Protein AF-A0A7K4BZU5-F1 (afdb_monomer_lite)

Sequence (77 aa):
MDDRRGFRRDFGPREMHDATCSDCGAETKVPFKPIEGRPVYCRDCYQKHKPQRDHRGGFNRGPRKEESNESSEDFEE

Foldseek 3Di:
DPPPPDDPPCPDDQDWDWDAAPPPRDIDTDSDDDDDPDGDHDPVRVVVPPPPPPPPDDDDPDDPDDDDDPDDDDDDD

Structure (mmCIF, N/CA/C/O backbone):
data_AF-A0A7K4BZU5-F1
#
_entry.id   AF-A0A7K4BZU5-F1
#
loop_
_atom_site.group_PDB
_atom_site.id
_atom_site.type_symbol
_atom_site.label_atom_id
_atom_site.label_alt_id
_atom_site.label_comp_id
_atom_site.label_asym_id
_atom_site.label_entity_id
_atom_site.label_seq_id
_atom_site.pdbx_PDB_ins_code
_atom_site.Cartn_x
_atom_site.Cartn_y
_atom_site.Cartn_z
_atom_site.occupancy
_atom_site.B_iso_or_equiv
_atom_site.auth_seq_id
_atom_site.auth_comp_id
_atom_site.auth_asym_id
_atom_site.auth_atom_id
_atom_site.pdbx_PDB_model_num
ATOM 1 N N . MET A 1 1 ? 37.187 -22.834 -1.092 1.00 45.91 1 MET A N 1
ATOM 2 C CA . MET A 1 1 ? 35.828 -23.224 -1.531 1.00 45.91 1 MET A CA 1
ATOM 3 C C . MET A 1 1 ? 34.861 -22.117 -1.117 1.00 45.91 1 MET A C 1
ATOM 5 O O . MET A 1 1 ? 34.105 -22.284 -0.169 1.00 45.91 1 MET A O 1
ATOM 9 N N . ASP A 1 2 ? 34.950 -20.960 -1.780 1.00 54.31 2 ASP A N 1
ATOM 10 C CA . ASP A 1 2 ? 34.240 -19.712 -1.438 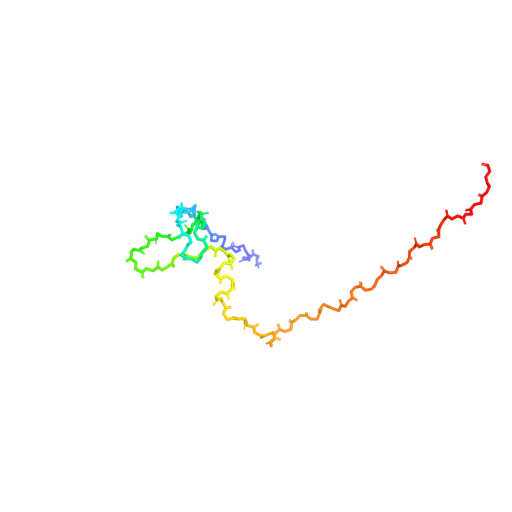1.00 54.31 2 ASP A CA 1
ATOM 11 C C . ASP A 1 2 ? 33.173 -19.388 -2.506 1.00 54.31 2 ASP A C 1
ATOM 13 O O . ASP A 1 2 ? 33.095 -18.295 -3.063 1.00 54.31 2 ASP A O 1
ATOM 17 N N . ASP A 1 3 ? 32.345 -20.388 -2.817 1.00 55.31 3 ASP A N 1
ATOM 18 C CA . ASP A 1 3 ? 31.251 -20.324 -3.801 1.00 55.31 3 ASP A CA 1
ATOM 19 C C . ASP A 1 3 ? 29.904 -19.969 -3.144 1.00 55.31 3 ASP A C 1
ATOM 21 O O . ASP A 1 3 ? 28.833 -20.416 -3.547 1.00 55.31 3 ASP A O 1
ATOM 25 N N . ARG A 1 4 ? 29.931 -19.127 -2.103 1.00 60.69 4 ARG A N 1
ATOM 26 C CA . ARG A 1 4 ? 28.720 -18.544 -1.493 1.00 60.69 4 ARG A CA 1
ATOM 27 C C . ARG A 1 4 ? 28.325 -17.208 -2.126 1.00 60.69 4 ARG A C 1
ATOM 29 O O . ARG A 1 4 ? 27.587 -16.434 -1.515 1.00 60.69 4 ARG A O 1
ATOM 36 N N . ARG A 1 5 ? 28.789 -16.901 -3.343 1.00 61.34 5 ARG A N 1
ATOM 37 C CA . ARG A 1 5 ? 28.331 -15.718 -4.091 1.00 61.34 5 ARG A CA 1
ATOM 38 C C . ARG A 1 5 ? 26.961 -16.003 -4.673 1.00 61.34 5 ARG A C 1
ATOM 40 O O . ARG A 1 5 ? 26.795 -16.384 -5.825 1.00 61.34 5 ARG A O 1
ATOM 47 N N . GLY A 1 6 ? 25.993 -15.847 -3.776 1.00 58.75 6 GLY A N 1
ATOM 48 C CA . GLY A 1 6 ? 24.580 -15.989 -4.012 1.00 58.75 6 GLY A CA 1
ATOM 49 C C . GLY A 1 6 ? 24.172 -15.300 -5.298 1.00 58.75 6 GLY A C 1
ATOM 50 O O . GLY A 1 6 ? 24.413 -14.109 -5.486 1.00 58.75 6 GLY A O 1
ATOM 51 N N . PHE A 1 7 ? 23.518 -16.096 -6.136 1.00 62.62 7 PHE A N 1
ATOM 52 C CA . PHE A 1 7 ? 22.578 -15.694 -7.161 1.00 62.62 7 PHE A CA 1
ATOM 53 C C . PHE A 1 7 ? 21.763 -14.497 -6.663 1.00 62.62 7 PHE A C 1
ATOM 55 O O . PHE A 1 7 ? 20.717 -14.651 -6.017 1.00 62.62 7 PHE A O 1
ATOM 62 N N . ARG A 1 8 ? 22.260 -13.286 -6.936 1.00 64.12 8 ARG A N 1
ATOM 63 C CA . ARG A 1 8 ? 21.439 -12.090 -6.917 1.00 64.12 8 ARG A CA 1
ATOM 64 C C . ARG A 1 8 ? 20.398 -12.373 -7.981 1.00 64.12 8 ARG A C 1
ATOM 66 O O . ARG A 1 8 ? 20.696 -12.361 -9.162 1.00 64.12 8 ARG A O 1
ATOM 73 N N . ARG A 1 9 ? 19.205 -12.773 -7.545 1.00 62.62 9 ARG A N 1
ATOM 74 C CA . ARG A 1 9 ? 18.028 -12.802 -8.401 1.00 62.62 9 ARG A CA 1
ATOM 75 C C . ARG A 1 9 ? 17.856 -11.368 -8.864 1.00 62.62 9 ARG A C 1
ATOM 77 O O . ARG A 1 9 ? 17.340 -10.551 -8.102 1.00 62.62 9 ARG A O 1
ATOM 84 N N . ASP A 1 10 ? 18.355 -11.080 -10.059 1.00 60.19 10 ASP A N 1
ATOM 85 C CA . ASP A 1 10 ? 17.982 -9.945 -10.882 1.00 60.19 10 ASP A CA 1
ATOM 86 C C . ASP A 1 10 ? 16.461 -9.985 -11.056 1.00 60.19 10 ASP A C 1
ATOM 88 O O . ASP A 1 10 ? 15.905 -10.500 -12.023 1.00 60.19 10 ASP A O 1
ATOM 92 N N . PHE A 1 11 ? 15.755 -9.497 -10.038 1.00 61.94 11 PHE A N 1
ATOM 93 C CA . PHE A 1 11 ? 14.397 -9.026 -10.181 1.00 61.94 11 PHE A CA 1
ATOM 94 C C . PHE A 1 11 ? 14.508 -7.802 -11.079 1.00 61.94 11 PHE A C 1
ATOM 96 O O . PHE A 1 11 ? 14.770 -6.704 -10.587 1.00 61.94 11 PHE A O 1
ATOM 103 N N . GLY A 1 12 ? 14.362 -8.016 -12.388 1.00 68.50 12 GLY A N 1
ATOM 104 C CA . GLY A 1 12 ? 14.228 -6.940 -13.361 1.00 68.50 12 GLY A CA 1
ATOM 105 C C . GLY A 1 12 ? 13.190 -5.901 -12.908 1.00 68.50 12 GLY A C 1
ATOM 106 O O . GLY A 1 12 ? 12.374 -6.185 -12.019 1.00 68.50 12 GLY A O 1
ATOM 107 N N . PRO A 1 13 ? 13.234 -4.683 -13.473 1.00 70.50 13 PRO A N 1
ATOM 108 C CA . PRO A 1 13 ? 12.347 -3.597 -13.076 1.00 70.50 13 PRO A CA 1
ATOM 109 C C . PRO A 1 13 ? 10.897 -4.076 -13.149 1.00 70.50 13 PRO A C 1
ATOM 111 O O . PRO A 1 13 ? 10.395 -4.443 -14.208 1.00 70.50 13 PRO A O 1
ATOM 114 N N . ARG A 1 14 ? 10.246 -4.148 -11.986 1.00 73.88 14 ARG A N 1
ATOM 115 C CA . ARG A 1 14 ? 8.857 -4.590 -11.879 1.00 73.88 14 ARG A CA 1
ATOM 116 C C . ARG A 1 14 ? 8.000 -3.452 -12.405 1.00 73.88 14 ARG A C 1
ATOM 118 O O . ARG A 1 14 ? 8.059 -2.354 -11.853 1.00 73.88 14 ARG A O 1
ATOM 125 N N . GLU A 1 15 ? 7.236 -3.704 -13.458 1.00 81.44 15 GLU A N 1
ATOM 126 C CA . GLU A 1 15 ? 6.258 -2.739 -13.948 1.00 81.44 15 GLU A CA 1
ATOM 127 C C . GLU A 1 15 ? 5.221 -2.492 -12.845 1.00 81.44 15 GLU A C 1
ATOM 129 O O . GLU A 1 15 ? 4.599 -3.419 -12.322 1.00 81.44 15 GLU A O 1
ATOM 134 N N . MET A 1 16 ? 5.104 -1.231 -12.436 1.00 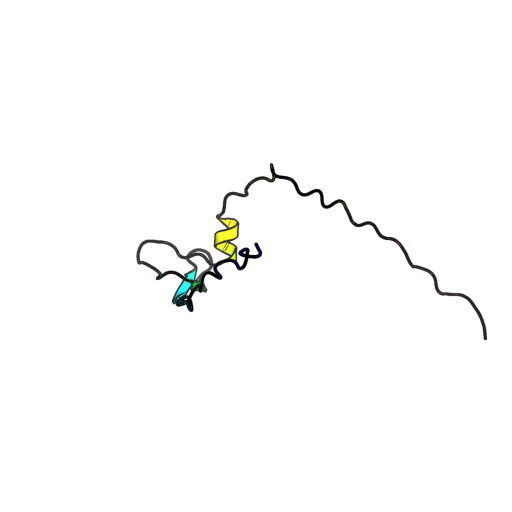88.19 16 MET A N 1
ATOM 135 C CA . MET A 1 16 ? 4.140 -0.782 -11.440 1.00 88.19 16 MET A CA 1
ATOM 136 C C . MET A 1 16 ? 2.939 -0.211 -12.191 1.00 88.19 16 MET A C 1
ATOM 138 O O . MET A 1 16 ? 3.101 0.709 -12.989 1.00 88.19 16 MET A O 1
ATOM 142 N N . HIS A 1 17 ? 1.752 -0.749 -11.938 1.00 88.56 17 HIS A N 1
ATOM 143 C CA . HIS A 1 17 ? 0.500 -0.286 -12.526 1.00 88.56 17 HIS A CA 1
ATOM 144 C C . HIS A 1 17 ? -0.261 0.587 -11.531 1.00 88.56 17 HIS A C 1
ATOM 146 O O . HIS A 1 17 ? -0.341 0.252 -10.347 1.00 88.56 17 HIS A O 1
ATOM 152 N N . ASP A 1 18 ? -0.826 1.692 -12.011 1.00 90.19 18 ASP A N 1
ATOM 153 C CA . ASP A 1 18 ? -1.715 2.536 -11.220 1.00 90.19 18 ASP A CA 1
ATOM 154 C C . ASP A 1 18 ? -3.073 1.837 -11.041 1.00 90.19 18 ASP A C 1
ATOM 156 O O . ASP A 1 18 ? -3.633 1.269 -11.982 1.00 90.19 18 ASP A O 1
ATOM 160 N N . ALA A 1 19 ? -3.579 1.828 -9.811 1.00 90.75 19 ALA A N 1
ATOM 161 C CA . ALA A 1 19 ? -4.842 1.204 -9.447 1.00 90.75 19 ALA A CA 1
ATOM 162 C C . ALA A 1 19 ? -5.525 1.960 -8.299 1.00 90.75 19 ALA A C 1
ATOM 164 O O . ALA A 1 19 ? -4.874 2.623 -7.491 1.00 90.75 19 ALA A O 1
ATOM 165 N N . THR A 1 20 ? -6.843 1.814 -8.194 1.00 91.31 20 THR A N 1
ATOM 166 C CA . THR A 1 20 ? -7.650 2.432 -7.134 1.00 91.31 20 THR A CA 1
ATOM 167 C C . THR A 1 20 ? -7.979 1.407 -6.055 1.00 91.31 20 THR A C 1
ATOM 169 O O . THR A 1 20 ? -8.443 0.306 -6.355 1.00 91.31 20 THR A O 1
ATOM 172 N N . CYS A 1 21 ? -7.751 1.758 -4.788 1.00 91.38 21 CYS A N 1
ATOM 173 C CA . CYS A 1 21 ? -8.087 0.892 -3.662 1.00 91.38 21 CYS A CA 1
ATOM 174 C C . CYS A 1 21 ? -9.610 0.720 -3.532 1.00 91.38 21 CYS A C 1
ATOM 176 O O . CYS A 1 21 ? -10.329 1.707 -3.406 1.00 91.38 21 CYS A O 1
ATOM 178 N N . SER A 1 22 ? -10.102 -0.517 -3.487 1.00 89.38 22 SER A N 1
ATOM 179 C CA . SER A 1 22 ? -11.531 -0.825 -3.352 1.00 89.38 22 SER A CA 1
ATOM 180 C C . SER A 1 22 ? -12.100 -0.541 -1.954 1.00 89.38 22 SER A C 1
ATOM 182 O O . SER A 1 22 ? -13.309 -0.390 -1.831 1.00 89.38 22 SER A O 1
ATOM 184 N N . ASP A 1 23 ? -11.256 -0.436 -0.919 1.00 89.38 23 ASP A N 1
ATOM 185 C CA . ASP A 1 23 ? -11.702 -0.121 0.450 1.00 89.38 23 ASP A CA 1
ATOM 186 C C . ASP A 1 23 ? -11.710 1.382 0.748 1.00 89.38 23 ASP A C 1
ATOM 188 O O . ASP A 1 23 ? -12.645 1.897 1.350 1.00 89.38 23 ASP A O 1
ATOM 192 N N . CYS A 1 24 ? -10.633 2.088 0.383 1.00 90.88 24 CYS A N 1
ATOM 193 C CA . CYS A 1 24 ? -10.443 3.495 0.753 1.00 90.88 24 CYS A CA 1
ATOM 194 C C . CYS A 1 24 ? -10.497 4.471 -0.427 1.00 90.88 24 CYS A C 1
ATOM 196 O O . CYS A 1 24 ? -10.465 5.676 -0.201 1.00 90.88 24 CYS A O 1
ATOM 198 N N . GLY A 1 25 ? -10.539 3.986 -1.672 1.00 89.19 25 GLY A N 1
ATOM 199 C CA . GLY A 1 25 ? -10.583 4.829 -2.872 1.00 89.19 25 GLY A CA 1
ATOM 200 C C . GLY A 1 25 ? -9.266 5.525 -3.233 1.00 89.19 25 GLY A C 1
ATOM 201 O O . GLY A 1 25 ? -9.237 6.298 -4.183 1.00 89.19 25 GLY A O 1
ATOM 202 N N . ALA A 1 26 ? -8.174 5.273 -2.506 1.00 89.31 26 ALA A N 1
ATOM 203 C CA . ALA A 1 26 ? -6.887 5.915 -2.772 1.00 89.31 26 ALA A CA 1
ATOM 204 C C . ALA A 1 26 ? -6.202 5.364 -4.034 1.00 89.31 26 ALA A C 1
ATOM 206 O O . ALA A 1 26 ? -6.241 4.157 -4.297 1.00 89.31 26 ALA A O 1
ATOM 207 N N . GLU A 1 27 ? -5.509 6.236 -4.764 1.00 90.94 27 GLU A N 1
ATOM 208 C CA . GLU A 1 27 ? -4.647 5.864 -5.888 1.00 90.94 27 GLU A CA 1
ATOM 209 C C . GLU A 1 27 ? -3.357 5.212 -5.373 1.00 90.94 27 GLU A C 1
ATOM 211 O O . GLU A 1 27 ? -2.678 5.725 -4.479 1.00 90.94 27 GLU A O 1
ATOM 216 N N . THR A 1 28 ? -3.013 4.041 -5.904 1.00 89.44 28 THR A N 1
ATOM 217 C CA . THR A 1 28 ? -1.854 3.269 -5.459 1.00 89.44 28 THR A CA 1
ATOM 218 C C . THR A 1 28 ? -1.173 2.558 -6.620 1.00 89.44 28 THR A C 1
ATOM 220 O O . THR A 1 28 ? -1.792 2.254 -7.635 1.00 89.44 28 THR A O 1
ATOM 223 N N . LYS A 1 29 ? 0.124 2.279 -6.463 1.00 90.12 29 LYS A N 1
ATOM 224 C CA . LYS A 1 29 ? 0.928 1.589 -7.473 1.00 90.12 29 LYS A CA 1
ATOM 225 C C . LYS A 1 29 ? 1.138 0.140 -7.066 1.00 90.12 29 LYS A C 1
ATOM 227 O O . LYS A 1 29 ? 1.757 -0.134 -6.036 1.00 90.12 29 LYS A O 1
ATOM 232 N N . VAL A 1 30 ? 0.645 -0.783 -7.881 1.00 87.69 30 VAL A N 1
ATOM 233 C CA . VAL A 1 30 ? 0.696 -2.224 -7.620 1.00 87.69 30 VAL A CA 1
ATOM 234 C C . VAL A 1 30 ? 1.571 -2.950 -8.644 1.00 87.69 30 VAL A C 1
ATOM 236 O O . VAL A 1 30 ? 1.565 -2.599 -9.819 1.00 87.69 30 VAL A O 1
A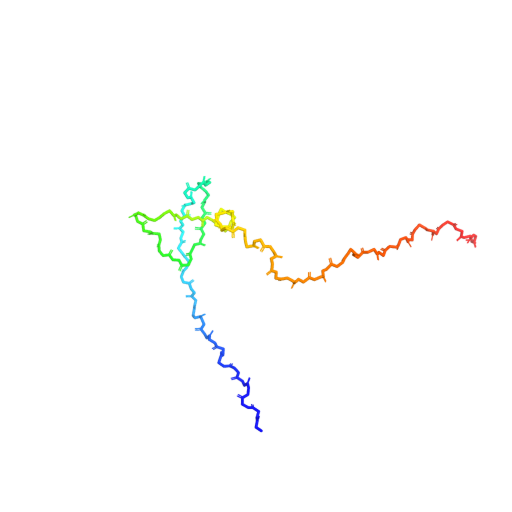TOM 239 N N . PRO A 1 31 ? 2.314 -3.998 -8.242 1.00 84.50 31 PRO A N 1
ATOM 240 C CA . PRO A 1 31 ? 3.170 -4.769 -9.150 1.00 84.50 31 PRO A CA 1
ATOM 241 C C . PRO A 1 31 ? 2.390 -5.800 -9.991 1.00 84.50 31 PRO A C 1
ATOM 243 O O . PRO A 1 31 ? 2.981 -6.721 -10.548 1.00 84.50 31 PRO A O 1
ATOM 246 N N . PHE A 1 32 ? 1.059 -5.723 -10.009 1.00 84.00 32 PHE A N 1
ATOM 247 C CA . PHE A 1 32 ? 0.173 -6.630 -10.733 1.00 84.00 32 PHE A CA 1
ATOM 248 C C . PHE A 1 32 ? -0.857 -5.817 -11.512 1.00 84.00 32 PHE A C 1
ATOM 250 O O . PHE A 1 32 ? -1.267 -4.750 -11.066 1.00 84.00 32 PHE A O 1
ATOM 257 N N . LYS A 1 33 ? -1.297 -6.316 -12.670 1.00 83.44 33 LYS A N 1
ATOM 258 C CA . LYS A 1 33 ? -2.350 -5.649 -13.444 1.00 83.44 33 LYS A CA 1
ATOM 259 C C . LYS A 1 33 ? -3.683 -5.720 -12.683 1.00 83.44 33 LYS A C 1
ATOM 261 O O . LYS A 1 33 ? -4.081 -6.832 -12.318 1.00 83.44 33 LYS A O 1
ATOM 266 N N . PRO A 1 34 ? -4.367 -4.588 -12.434 1.00 83.94 34 PRO A N 1
ATOM 267 C CA . PRO A 1 34 ? -5.730 -4.611 -11.915 1.00 83.94 34 PRO A CA 1
ATOM 268 C C . PRO A 1 34 ? -6.634 -5.325 -12.930 1.00 83.94 34 PRO A C 1
ATOM 270 O O . PRO A 1 34 ? -6.555 -5.049 -14.125 1.00 83.94 34 PRO A O 1
ATOM 273 N N . ILE A 1 35 ? -7.449 -6.275 -12.467 1.00 83.75 35 ILE A N 1
ATOM 274 C CA . ILE A 1 35 ? -8.410 -6.994 -13.315 1.00 83.75 35 ILE A CA 1
ATOM 275 C C . ILE A 1 35 ? -9.835 -6.686 -12.864 1.00 83.75 35 ILE A C 1
ATOM 277 O O . ILE A 1 35 ? -10.108 -6.610 -11.664 1.00 83.75 35 ILE A O 1
ATOM 281 N N . GLU A 1 36 ? -10.746 -6.558 -13.825 1.00 75.81 36 GLU A N 1
ATOM 282 C CA . GLU A 1 36 ? -12.173 -6.355 -13.576 1.00 75.81 36 GLU A CA 1
ATOM 283 C C . GLU A 1 36 ? -12.753 -7.628 -12.937 1.00 75.81 36 GLU A C 1
ATOM 285 O O . GLU A 1 36 ? -12.986 -8.634 -13.603 1.00 75.81 36 GLU A O 1
ATOM 290 N N . GLY A 1 37 ? -12.877 -7.627 -11.606 1.00 81.88 37 GLY A N 1
ATOM 291 C CA . GLY A 1 37 ? -13.352 -8.771 -10.817 1.00 81.88 37 GLY A CA 1
ATOM 292 C C . GLY A 1 37 ? -12.501 -9.129 -9.594 1.00 81.88 37 GLY A C 1
ATOM 293 O O . GLY A 1 37 ? -12.964 -9.902 -8.756 1.00 81.88 37 GLY A O 1
ATOM 294 N N . ARG A 1 38 ? -11.288 -8.571 -9.431 1.00 83.88 38 ARG A N 1
ATOM 295 C CA . ARG A 1 38 ? -10.516 -8.676 -8.172 1.00 83.88 38 ARG A CA 1
ATOM 296 C C . ARG A 1 38 ? -10.341 -7.296 -7.534 1.00 83.88 38 ARG A C 1
ATOM 298 O O . ARG A 1 38 ? -9.795 -6.415 -8.195 1.00 83.88 38 ARG A O 1
ATOM 305 N N . PRO A 1 39 ? -10.740 -7.110 -6.261 1.00 86.56 39 PRO A N 1
ATOM 306 C CA . PRO A 1 39 ? -10.536 -5.845 -5.570 1.00 86.56 39 PRO A CA 1
ATOM 307 C C . PRO A 1 39 ? -9.042 -5.591 -5.366 1.00 86.56 39 PRO A C 1
ATOM 309 O O . PRO A 1 39 ? -8.283 -6.494 -4.995 1.00 86.56 39 PRO A O 1
ATOM 312 N N . VAL A 1 40 ? -8.617 -4.357 -5.626 1.00 89.19 40 VAL A N 1
ATOM 313 C CA . VAL A 1 40 ? -7.246 -3.913 -5.371 1.00 89.19 40 VAL A CA 1
ATOM 314 C C . VAL A 1 40 ? -7.209 -3.238 -4.014 1.00 89.19 40 VAL A C 1
ATOM 316 O O . VAL A 1 40 ? -8.051 -2.404 -3.707 1.00 89.19 40 VAL A O 1
ATOM 319 N N . TYR A 1 41 ? -6.212 -3.574 -3.203 1.00 89.75 41 TYR A N 1
ATOM 320 C CA . TYR A 1 41 ? -6.036 -2.991 -1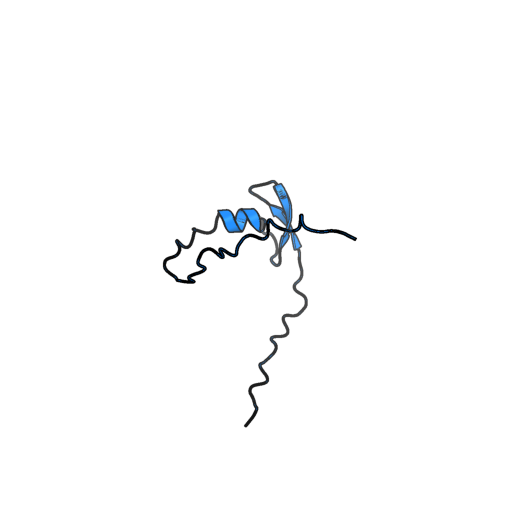.880 1.00 89.75 41 TYR A CA 1
ATOM 321 C C . TYR A 1 41 ? -4.696 -2.271 -1.796 1.00 89.75 41 TYR A C 1
ATOM 323 O O . TYR A 1 41 ? -3.672 -2.795 -2.243 1.00 89.75 41 TYR A O 1
ATOM 331 N N . CYS A 1 42 ? -4.691 -1.080 -1.195 1.00 90.00 42 CYS A N 1
ATOM 332 C CA . CYS A 1 42 ? -3.450 -0.397 -0.853 1.00 90.00 42 CYS A CA 1
ATOM 333 C C . CYS A 1 42 ? -2.688 -1.173 0.233 1.00 90.00 42 CYS A C 1
ATOM 335 O O . CYS A 1 42 ? -3.219 -2.092 0.866 1.00 90.00 42 CYS A O 1
ATOM 337 N N . ARG A 1 43 ? -1.428 -0.793 0.468 1.00 84.31 43 ARG A N 1
ATOM 338 C CA . ARG A 1 43 ? -0.555 -1.465 1.442 1.00 84.31 43 ARG A CA 1
ATOM 339 C C . ARG A 1 43 ? -1.191 -1.548 2.833 1.00 84.31 43 ARG A C 1
ATOM 341 O O . ARG A 1 43 ? -1.113 -2.598 3.469 1.00 84.31 43 ARG A O 1
ATOM 348 N N . ASP A 1 44 ? -1.850 -0.479 3.262 1.00 87.81 44 ASP A N 1
ATOM 349 C CA . ASP A 1 44 ? -2.495 -0.378 4.570 1.00 87.81 44 ASP A CA 1
ATOM 350 C C . ASP A 1 44 ? -3.755 -1.245 4.666 1.00 87.81 44 ASP A C 1
ATOM 352 O O . ASP A 1 44 ? -3.909 -2.011 5.618 1.00 87.81 44 ASP A O 1
ATOM 356 N N . CYS A 1 45 ? -4.640 -1.185 3.666 1.00 90.44 45 CYS A N 1
ATOM 357 C CA . CYS A 1 45 ? -5.850 -2.010 3.623 1.00 90.44 45 CYS A CA 1
ATOM 358 C C . CYS A 1 45 ? -5.511 -3.500 3.522 1.00 90.44 45 CYS A C 1
ATOM 360 O O . CYS A 1 45 ? -6.060 -4.311 4.266 1.00 90.44 45 CYS A O 1
ATOM 362 N N . TYR A 1 46 ? -4.521 -3.863 2.702 1.00 86.94 46 TYR A N 1
ATOM 363 C CA . TYR A 1 46 ? -4.043 -5.240 2.604 1.00 86.94 46 TYR A CA 1
ATOM 364 C C . TYR A 1 46 ? -3.485 -5.755 3.937 1.00 86.94 46 TYR A C 1
ATOM 366 O O . TYR A 1 46 ? -3.712 -6.907 4.308 1.00 86.94 46 TYR A O 1
ATOM 374 N N . GLN A 1 47 ? -2.775 -4.907 4.689 1.00 83.69 47 GLN A N 1
ATOM 375 C CA . GLN A 1 47 ? -2.255 -5.275 6.004 1.00 83.69 47 GLN A CA 1
ATOM 376 C C . GLN A 1 47 ? -3.371 -5.480 7.037 1.00 83.69 47 GLN A C 1
ATOM 378 O O . GLN A 1 47 ? -3.253 -6.389 7.858 1.00 83.69 47 GLN A O 1
ATOM 383 N N . LYS A 1 48 ? -4.455 -4.695 6.968 1.00 84.19 48 LYS A N 1
ATOM 384 C CA . LYS A 1 48 ? -5.652 -4.854 7.814 1.00 84.19 48 LYS A CA 1
ATOM 385 C C . LYS A 1 48 ? -6.457 -6.110 7.469 1.00 84.19 48 LYS A C 1
ATOM 387 O O . LYS A 1 48 ? -6.922 -6.795 8.371 1.00 84.19 48 LYS A O 1
ATOM 392 N N . HIS A 1 49 ? -6.578 -6.436 6.181 1.00 81.69 49 HIS A N 1
ATOM 393 C CA . HIS A 1 49 ? -7.253 -7.648 5.703 1.00 81.69 49 HIS A CA 1
ATOM 394 C C . HIS A 1 49 ? -6.460 -8.931 5.955 1.00 81.69 49 HIS A C 1
ATOM 396 O O . HIS A 1 49 ? -7.013 -10.032 5.905 1.00 81.69 49 HIS A O 1
ATOM 402 N N . LYS A 1 50 ? -5.154 -8.821 6.214 1.00 73.94 50 LYS A N 1
ATOM 403 C CA . LYS A 1 50 ? -4.339 -9.981 6.545 1.00 73.94 50 LYS A CA 1
ATOM 404 C C . LYS A 1 50 ? -4.767 -10.480 7.929 1.00 73.94 50 LYS A C 1
ATOM 406 O O . LYS A 1 50 ? -4.692 -9.696 8.877 1.00 73.94 50 LYS A O 1
ATOM 411 N N . PRO A 1 51 ? -5.167 -11.759 8.081 1.00 71.31 51 PRO A N 1
ATOM 412 C CA . PRO A 1 51 ? -5.435 -12.303 9.402 1.00 71.31 51 PRO A CA 1
ATOM 413 C C . PRO A 1 51 ? -4.186 -12.065 10.240 1.00 71.31 51 PRO A C 1
ATOM 415 O O . PRO A 1 51 ? -3.076 -12.433 9.826 1.00 71.31 51 PRO A O 1
ATOM 418 N N . GLN A 1 52 ? -4.374 -11.358 11.356 1.00 62.12 52 GLN A N 1
ATOM 419 C CA . GLN A 1 52 ? -3.336 -11.119 12.343 1.00 62.12 52 GLN A CA 1
ATOM 420 C C . GLN A 1 52 ? -2.774 -12.507 12.638 1.00 62.12 52 GLN A C 1
ATOM 422 O O . GLN A 1 52 ? -3.486 -13.379 13.136 1.00 62.12 52 GLN A O 1
ATOM 427 N N . ARG A 1 53 ? -1.536 -12.778 12.211 1.00 61.97 53 ARG A N 1
ATOM 428 C CA . ARG A 1 53 ? -0.847 -13.981 12.663 1.00 61.97 53 ARG A CA 1
ATOM 429 C C . ARG A 1 53 ? -0.533 -13.684 14.109 1.00 61.97 53 ARG A C 1
ATOM 431 O O . ARG A 1 53 ? 0.510 -13.106 14.402 1.00 61.97 53 ARG A O 1
ATOM 438 N N . ASP A 1 54 ? -1.516 -13.978 14.949 1.00 57.34 54 ASP A N 1
ATOM 439 C CA . ASP A 1 54 ? -1.429 -13.911 16.388 1.00 57.34 54 ASP A CA 1
ATOM 440 C C . ASP A 1 54 ? -0.087 -14.513 16.775 1.00 57.34 54 ASP A C 1
ATOM 442 O O . ASP A 1 54 ? 0.296 -15.585 16.292 1.00 57.34 54 ASP A O 1
ATOM 446 N N . HIS A 1 55 ? 0.672 -13.731 17.524 1.00 61.50 55 HIS A N 1
ATOM 447 C CA . HIS A 1 55 ? 2.094 -13.866 17.776 1.00 61.50 55 HIS A CA 1
ATOM 448 C C . HIS A 1 55 ? 2.453 -15.136 18.567 1.00 61.50 55 HIS A C 1
ATOM 450 O O . HIS A 1 55 ? 3.064 -15.071 19.629 1.00 61.50 55 HIS A O 1
ATOM 456 N N . ARG A 1 56 ? 2.182 -16.329 18.035 1.00 57.59 56 ARG A N 1
ATOM 457 C CA . ARG A 1 56 ? 2.800 -17.576 18.490 1.00 57.59 56 ARG A CA 1
ATOM 458 C C . ARG A 1 56 ? 4.084 -17.800 17.691 1.00 57.59 56 ARG A C 1
ATOM 460 O O . ARG A 1 56 ? 4.165 -18.691 16.854 1.00 57.59 56 ARG A O 1
ATOM 467 N N . GLY A 1 57 ? 5.069 -16.924 17.896 1.00 57.44 57 GLY A N 1
ATOM 468 C CA . GLY A 1 57 ? 6.327 -16.974 17.144 1.00 57.44 57 GLY A CA 1
ATOM 469 C C . GLY A 1 57 ? 7.344 -15.884 17.477 1.00 57.44 57 GLY A C 1
ATOM 470 O O . GLY A 1 57 ? 7.837 -15.231 16.569 1.00 57.44 57 GLY A O 1
ATOM 471 N N . GLY A 1 58 ? 7.588 -15.672 18.774 1.00 64.38 58 GLY A N 1
ATOM 472 C CA . GLY A 1 58 ? 8.849 -15.237 19.392 1.00 64.38 58 GLY A CA 1
ATOM 473 C C . GLY A 1 58 ? 9.738 -14.198 18.707 1.00 64.38 58 GLY A C 1
ATOM 474 O O . GLY A 1 58 ? 10.506 -14.551 17.829 1.00 64.38 58 GLY A O 1
ATOM 475 N N . PHE A 1 59 ? 9.781 -12.989 19.278 1.00 56.09 59 PHE A N 1
ATOM 476 C CA . PHE A 1 59 ? 11.020 -12.230 19.497 1.00 56.09 59 PHE A CA 1
ATOM 477 C C . PHE A 1 59 ? 10.829 -11.350 20.737 1.00 56.09 59 PHE A C 1
ATOM 479 O O . PHE A 1 59 ? 10.209 -10.290 20.665 1.00 56.09 59 PHE A O 1
ATOM 486 N N . ASN A 1 60 ? 11.351 -11.814 21.874 1.00 61.50 60 ASN A N 1
ATOM 487 C CA . ASN A 1 60 ? 11.492 -11.045 23.107 1.00 61.50 60 ASN A CA 1
ATOM 488 C C . ASN A 1 60 ? 12.198 -9.709 22.819 1.00 61.50 60 ASN A C 1
ATOM 490 O O . ASN A 1 60 ? 13.422 -9.658 22.730 1.00 61.50 60 ASN A O 1
ATOM 494 N N . ARG A 1 61 ? 11.437 -8.619 22.694 1.00 60.03 61 ARG A N 1
ATOM 495 C CA . ARG A 1 61 ? 11.953 -7.256 22.848 1.00 60.03 61 ARG A CA 1
ATOM 496 C C . ARG A 1 61 ? 11.381 -6.721 24.148 1.00 60.03 61 ARG A C 1
ATOM 498 O O . ARG A 1 61 ? 10.265 -6.216 24.180 1.00 60.03 61 ARG A O 1
ATOM 505 N N . GLY A 1 62 ? 12.124 -6.955 25.228 1.00 55.03 62 GLY A N 1
ATOM 506 C CA . GLY A 1 62 ? 11.809 -6.399 26.538 1.00 55.03 62 GLY A CA 1
ATOM 507 C C . GLY A 1 62 ? 11.733 -4.867 26.495 1.00 55.03 62 GLY A C 1
ATOM 508 O O . GLY A 1 62 ? 12.212 -4.248 25.540 1.00 55.03 62 GLY A O 1
ATOM 509 N N . PRO A 1 63 ? 11.128 -4.237 27.512 1.00 60.84 63 PRO A N 1
ATOM 510 C CA . PRO A 1 63 ? 11.104 -2.786 27.608 1.00 60.84 63 PRO A CA 1
ATOM 511 C C . PRO A 1 63 ? 12.536 -2.272 27.804 1.00 60.84 63 PRO A C 1
ATOM 513 O O . PRO A 1 63 ? 13.172 -2.582 28.810 1.00 60.84 63 PRO A O 1
ATOM 516 N N . ARG A 1 64 ? 13.046 -1.483 26.848 1.00 59.91 64 ARG A N 1
ATOM 517 C CA . ARG A 1 64 ? 14.271 -0.689 27.019 1.00 59.91 64 ARG A CA 1
ATOM 518 C C . ARG A 1 64 ? 13.972 0.413 28.037 1.00 59.91 64 ARG A C 1
ATOM 520 O O . ARG A 1 64 ? 13.542 1.499 27.665 1.00 59.91 64 ARG A O 1
ATOM 527 N N . LYS A 1 65 ? 14.114 0.095 29.322 1.00 56.47 65 LYS A N 1
ATOM 528 C CA . LYS A 1 65 ? 14.324 1.101 30.363 1.00 56.47 65 LYS A CA 1
ATOM 529 C C . LYS A 1 65 ? 15.795 1.497 30.302 1.00 56.47 65 LYS A C 1
ATOM 531 O O . LYS A 1 65 ? 16.635 0.610 30.359 1.00 56.47 65 LYS A O 1
ATOM 536 N N . GLU A 1 66 ? 16.059 2.784 30.141 1.00 55.19 66 GLU A N 1
ATOM 537 C CA . GLU A 1 66 ? 17.360 3.422 30.380 1.00 55.19 66 GLU A CA 1
ATOM 538 C C . GLU A 1 66 ? 17.040 4.927 30.501 1.00 55.19 66 GLU A C 1
ATOM 540 O O . GLU A 1 66 ? 16.726 5.577 29.509 1.00 55.19 66 GLU A O 1
ATOM 545 N N . GLU A 1 67 ? 16.586 5.374 31.671 1.00 59.03 67 GLU A N 1
ATOM 546 C CA . GLU A 1 67 ? 17.423 5.863 32.781 1.00 59.03 67 GLU A CA 1
ATOM 547 C C . GLU A 1 67 ? 17.817 7.336 32.582 1.00 59.03 67 GLU A C 1
ATOM 549 O O . GLU A 1 67 ? 18.729 7.682 31.840 1.00 59.03 67 GLU A O 1
ATOM 554 N N . SER A 1 68 ? 17.027 8.194 33.238 1.00 51.94 68 SER A N 1
ATOM 555 C CA . SER A 1 68 ? 17.453 9.378 33.995 1.00 51.94 68 SER A CA 1
ATOM 556 C C . SER A 1 68 ? 18.821 9.983 33.661 1.00 51.94 68 SER A C 1
ATOM 558 O O . SER A 1 68 ? 19.854 9.435 34.029 1.00 51.94 68 SER A O 1
ATOM 560 N N . ASN A 1 69 ? 18.801 11.205 33.131 1.00 58.72 69 ASN A N 1
ATOM 561 C CA . ASN A 1 69 ? 19.729 12.254 33.557 1.00 58.72 69 ASN A CA 1
ATOM 562 C C . ASN A 1 69 ? 18.965 13.584 33.635 1.00 58.72 69 ASN A C 1
ATOM 564 O O . ASN A 1 69 ? 19.058 14.461 32.783 1.00 58.72 69 ASN A O 1
ATOM 568 N N . GLU A 1 70 ? 18.136 13.672 34.669 1.00 57.22 70 GLU A N 1
ATOM 569 C CA . GLU A 1 70 ? 17.959 14.910 35.417 1.00 57.22 70 GLU A CA 1
ATOM 570 C C . GLU A 1 70 ? 19.222 15.047 36.272 1.00 57.22 70 GLU A C 1
ATOM 572 O O . GLU A 1 70 ? 19.445 14.179 37.112 1.00 57.22 70 GLU A O 1
ATOM 577 N N . SER A 1 71 ? 20.083 16.025 35.973 1.00 53.09 71 SER A N 1
ATOM 578 C CA . SER A 1 71 ? 21.082 16.649 36.867 1.00 53.09 71 SER A CA 1
ATOM 579 C C . SER A 1 71 ? 22.142 17.358 36.027 1.00 53.09 71 SER A C 1
ATOM 581 O O . SER A 1 71 ? 23.054 16.721 35.509 1.00 53.09 71 SER A O 1
ATOM 583 N N . SER A 1 72 ? 22.031 18.679 35.900 1.00 57.09 72 SER A N 1
ATOM 584 C CA . SER A 1 72 ? 23.215 19.542 35.824 1.00 57.09 72 SER A CA 1
ATOM 585 C C . SER A 1 72 ? 22.830 20.980 36.192 1.00 57.09 72 SER A C 1
ATOM 587 O O . SER A 1 72 ? 22.976 21.899 35.393 1.00 57.09 72 SER A O 1
ATOM 589 N N . GLU A 1 73 ? 22.301 21.158 37.403 1.00 62.00 73 GLU A N 1
ATOM 590 C CA . GLU A 1 73 ? 22.4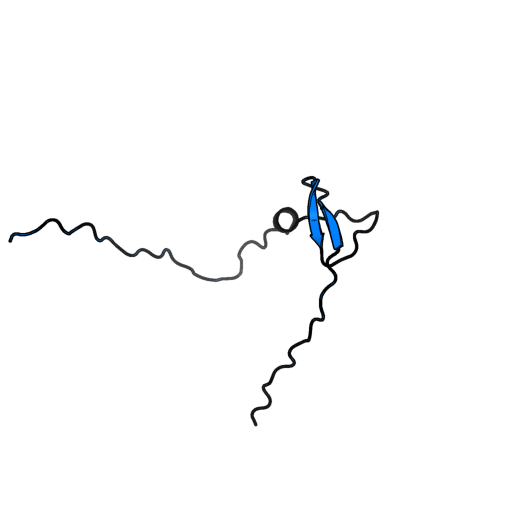52 22.402 38.162 1.00 62.00 73 GLU A CA 1
ATOM 591 C C . GLU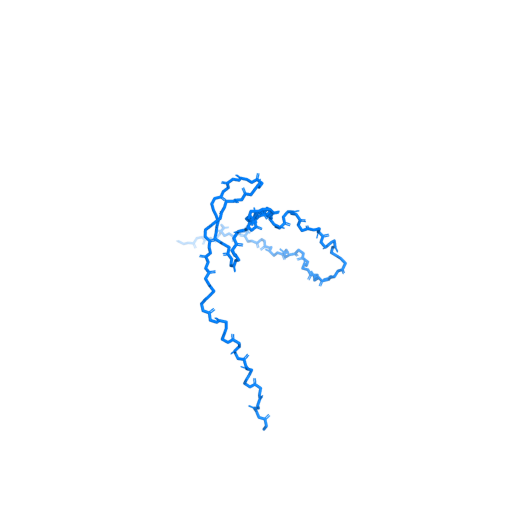 A 1 73 ? 23.447 22.103 39.292 1.00 62.00 73 GLU A C 1
ATOM 593 O O . GLU A 1 73 ? 23.078 21.401 40.226 1.00 62.00 73 GLU A O 1
ATOM 598 N N . ASP A 1 74 ? 24.704 22.530 39.115 1.00 51.66 74 ASP A N 1
ATOM 599 C CA . ASP A 1 74 ? 25.791 22.793 40.095 1.00 51.66 74 ASP A CA 1
ATOM 600 C C . ASP A 1 74 ? 27.067 22.966 39.229 1.00 51.66 74 ASP A C 1
ATOM 602 O O . ASP A 1 74 ? 27.290 22.145 38.343 1.00 51.66 74 ASP A O 1
ATOM 606 N N . PHE A 1 75 ? 27.960 23.954 39.307 1.00 56.12 75 PHE A N 1
ATOM 607 C CA . PHE A 1 75 ? 28.403 24.856 40.365 1.00 56.12 75 PHE A CA 1
ATOM 608 C C . PHE A 1 75 ? 29.419 25.847 39.720 1.00 56.12 75 PHE A C 1
ATOM 610 O O . PHE A 1 75 ? 30.121 25.454 38.792 1.00 56.12 75 PHE A O 1
ATOM 617 N N . GLU A 1 76 ? 29.446 27.100 40.184 1.00 56.62 76 GLU A N 1
ATOM 618 C CA . GLU A 1 76 ? 30.404 28.225 39.993 1.00 56.62 76 GLU A CA 1
ATOM 619 C C . GLU A 1 76 ? 31.633 28.099 39.045 1.00 56.62 76 GLU A C 1
ATOM 621 O O . GLU A 1 76 ? 32.484 27.232 39.228 1.00 56.62 76 GLU A O 1
ATOM 626 N N . GLU A 1 77 ? 31.799 29.073 38.128 1.00 54.97 77 GLU A N 1
ATOM 627 C CA . GLU A 1 77 ? 32.832 30.145 38.191 1.00 54.97 77 GLU A CA 1
ATOM 628 C C . GLU A 1 77 ? 32.480 31.324 37.258 1.00 54.97 77 GLU A C 1
ATOM 630 O O . GLU A 1 77 ? 32.045 31.077 36.107 1.00 54.97 77 GLU A O 1
#

InterPro domains:
  IPR026363 CxxC-x17-CxxC domain [PF23477] (14-50)
  IPR026363 CxxC-x17-CxxC domain [TIGR04272] (14-50)

Secondary structure (DSSP, 8-state):
-------------PPPEEEE-TTT--EEEESS---TTS----HHHHHHHS----S-S--------------------

Radius of gyration: 24.66 Å; chains: 1; bounding box: 49×53×54 Å

pLDDT: mean 72.15, std 14.38, range [45.91, 91.38]

Organism: NCBI:txid3101447